Protein AF-A0A533RUU6-F1 (afdb_monomer_lite)

Sequence (125 aa):
MNRVKMDMGKEAVILHTRKFKEGGLFGFFGRQMFEVMAALEENYVVPEPEAKPVPPARLKSLSRMAAAVQEEPDDNDELVEEIQEMKSLMEEMMNQIEHQRDGKNYPAQVQKILQQLLDREVEEK

pLDDT: mean 75.45, std 12.67, range [48.56, 93.94]

Foldseek 3Di:
DVVVCVVVHVQKDWPDKDWDFADDDVPPPTDIDMDTDIDHDPPRDPPPPPPDPDPVVVVVVVVVVVVVPPDDPPCVVVVVVVVVVVVVVVVVVVVVVVCVVPVDPDPPVVVVVVVVCVVVVPDDD

Secondary structure (DSSP, 8-state):
-HHHHHHH-TTEEEEEEEEEEE--BTTBSPEEEEEEEEEE-TT--------PPPPHHHHHHHHHHHHTSS----THHHHHHHHHHHHHHHHHHHHHHHHHHSS----HHHHHHHHHHHTTT----

Radius of gyration: 32.24 Å; chains: 1; bounding box: 73×46×76 Å

Structure (mmCIF, N/CA/C/O backbone):
data_AF-A0A533RUU6-F1
#
_entry.id   AF-A0A533RUU6-F1
#
loop_
_atom_site.group_PDB
_atom_site.id
_atom_site.type_symbol
_atom_site.label_atom_id
_atom_site.label_alt_id
_atom_site.label_comp_id
_atom_site.label_asym_id
_atom_site.label_entity_id
_atom_site.label_seq_id
_atom_site.pdbx_PDB_ins_code
_atom_site.Cartn_x
_atom_site.Cartn_y
_atom_site.Cartn_z
_atom_site.occupancy
_atom_site.B_iso_or_equiv
_atom_site.auth_seq_id
_atom_site.auth_comp_id
_atom_site.auth_asym_id
_atom_site.auth_atom_id
_atom_site.pdbx_PDB_model_num
ATOM 1 N N . MET A 1 1 ? 3.434 0.560 -12.908 1.00 61.19 1 MET A N 1
ATOM 2 C CA . MET A 1 1 ? 4.064 0.159 -14.187 1.00 61.19 1 MET A CA 1
ATOM 3 C C . MET A 1 1 ? 4.041 -1.345 -14.453 1.00 61.19 1 MET A C 1
ATOM 5 O O . MET A 1 1 ? 3.710 -1.702 -15.572 1.00 61.19 1 MET A O 1
ATOM 9 N N . ASN A 1 2 ? 4.364 -2.217 -13.486 1.00 69.31 2 ASN A N 1
ATOM 10 C CA . ASN A 1 2 ? 4.595 -3.652 -13.754 1.00 69.31 2 ASN A CA 1
ATOM 11 C C . ASN A 1 2 ? 3.452 -4.384 -14.469 1.00 69.31 2 ASN A C 1
ATOM 13 O O . ASN A 1 2 ? 3.734 -5.193 -15.339 1.00 69.31 2 ASN A O 1
ATOM 17 N N . ARG A 1 3 ? 2.187 -4.047 -14.186 1.00 80.94 3 ARG A N 1
ATOM 18 C CA . ARG A 1 3 ? 1.035 -4.696 -14.837 1.00 80.94 3 ARG A CA 1
ATOM 19 C C . ARG A 1 3 ? 1.057 -4.578 -16.365 1.00 80.94 3 ARG A C 1
ATOM 21 O O . ARG A 1 3 ? 0.912 -5.581 -17.035 1.00 80.94 3 ARG A O 1
ATOM 28 N N . VAL A 1 4 ? 1.378 -3.402 -16.914 1.00 83.94 4 VAL A N 1
ATOM 29 C CA . VAL A 1 4 ? 1.433 -3.199 -18.378 1.00 83.94 4 VAL A CA 1
ATOM 30 C C . VAL A 1 4 ? 2.496 -4.091 -19.030 1.00 83.94 4 VAL A C 1
ATOM 32 O O . VAL A 1 4 ? 2.241 -4.691 -20.066 1.00 83.94 4 VAL A O 1
ATOM 35 N N . LYS A 1 5 ? 3.668 -4.237 -18.396 1.00 82.62 5 LYS A N 1
ATOM 36 C CA . LYS A 1 5 ? 4.729 -5.141 -18.874 1.00 82.62 5 LYS A CA 1
ATOM 37 C C . LYS A 1 5 ? 4.404 -6.623 -18.656 1.00 82.62 5 LYS A C 1
ATOM 39 O O . LYS A 1 5 ? 4.918 -7.462 -19.382 1.00 82.62 5 LYS A O 1
ATOM 44 N N . MET A 1 6 ? 3.585 -6.959 -17.660 1.00 84.50 6 MET A N 1
ATOM 45 C CA . MET A 1 6 ? 3.114 -8.332 -17.444 1.00 84.50 6 MET A CA 1
ATOM 46 C C . MET A 1 6 ? 2.061 -8.727 -18.483 1.00 84.50 6 MET A C 1
ATOM 48 O O . MET A 1 6 ? 2.127 -9.834 -19.003 1.00 84.50 6 MET A O 1
ATOM 52 N N . ASP A 1 7 ? 1.151 -7.812 -18.823 1.00 85.62 7 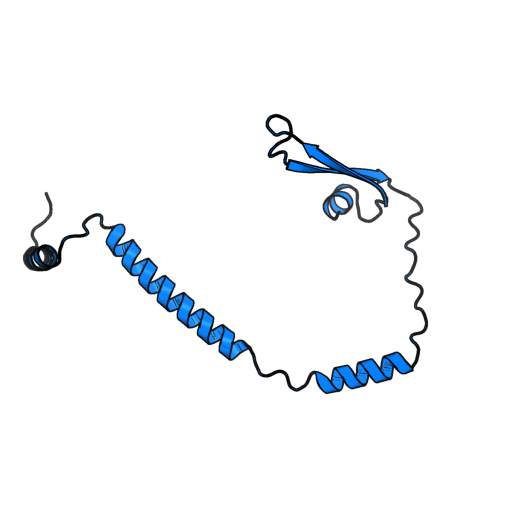ASP A N 1
ATOM 53 C CA . ASP A 1 7 ? 0.033 -8.076 -19.733 1.00 85.62 7 ASP A CA 1
ATOM 54 C C . ASP A 1 7 ? 0.456 -8.014 -21.213 1.00 85.62 7 ASP A C 1
ATOM 56 O O . ASP A 1 7 ? -0.010 -8.813 -22.021 1.00 85.62 7 ASP A O 1
ATOM 60 N N . MET A 1 8 ? 1.351 -7.085 -21.582 1.00 85.62 8 MET A N 1
ATOM 61 C CA . MET A 1 8 ? 1.824 -6.906 -22.968 1.00 85.62 8 MET A CA 1
ATOM 62 C C . MET A 1 8 ? 3.188 -7.558 -23.245 1.00 85.62 8 MET A C 1
ATOM 64 O O . MET A 1 8 ? 3.587 -7.681 -24.398 1.00 85.62 8 MET A O 1
ATOM 68 N N . GLY A 1 9 ? 3.905 -7.989 -22.206 1.00 84.38 9 GLY A N 1
ATOM 69 C CA . GLY A 1 9 ? 5.240 -8.576 -22.307 1.00 84.38 9 GLY A CA 1
ATOM 70 C C . GLY A 1 9 ? 6.374 -7.604 -21.964 1.00 84.38 9 GLY A C 1
ATOM 71 O O . GLY A 1 9 ? 6.238 -6.380 -22.000 1.00 84.38 9 GLY A O 1
ATOM 72 N N . LYS A 1 10 ? 7.533 -8.175 -21.616 1.00 85.00 10 LYS A N 1
ATOM 73 C CA . LYS A 1 10 ? 8.742 -7.434 -21.201 1.00 85.00 10 LYS A CA 1
ATOM 74 C C . LYS A 1 10 ? 9.290 -6.480 -22.270 1.00 85.00 10 LYS A C 1
ATOM 76 O O . LYS A 1 10 ? 9.898 -5.476 -21.909 1.00 85.00 10 LYS A O 1
ATOM 81 N N . GLU A 1 11 ? 9.019 -6.779 -23.536 1.00 84.25 11 GLU A N 1
ATOM 82 C CA . GLU A 1 11 ? 9.431 -6.004 -24.711 1.00 84.25 11 GLU A CA 1
ATOM 83 C C . GLU A 1 11 ? 8.534 -4.768 -24.944 1.00 84.25 11 GLU A C 1
ATOM 85 O O . GLU A 1 11 ? 8.788 -3.966 -25.838 1.00 84.25 11 GLU A O 1
ATOM 90 N N . ALA A 1 12 ? 7.466 -4.589 -24.153 1.00 88.06 12 ALA A N 1
ATOM 91 C CA . ALA A 1 12 ? 6.587 -3.434 -24.277 1.00 88.06 12 ALA A CA 1
ATOM 92 C C . ALA A 1 12 ? 7.292 -2.138 -23.842 1.00 88.06 12 ALA A C 1
ATOM 94 O O . ALA A 1 12 ? 7.763 -1.995 -22.703 1.00 88.06 12 ALA A O 1
ATOM 95 N N . VAL A 1 13 ? 7.287 -1.155 -24.740 1.00 87.38 13 VAL A N 1
ATOM 96 C CA . VAL A 1 13 ? 7.817 0.190 -24.515 1.00 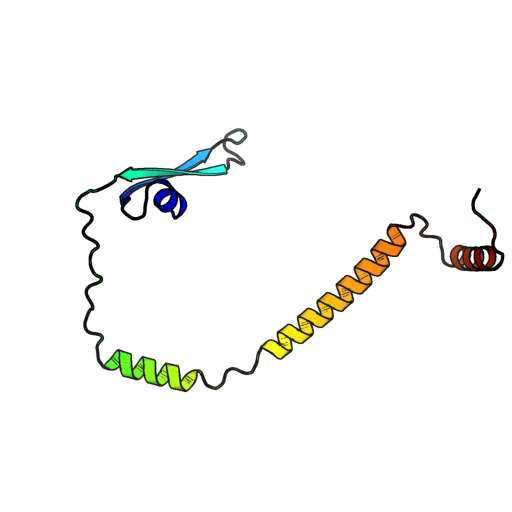87.38 13 VAL A CA 1
ATOM 97 C C . VAL A 1 13 ? 6.659 1.131 -24.200 1.00 87.38 13 VAL A C 1
ATOM 99 O O . VAL A 1 13 ? 5.697 1.252 -24.958 1.00 87.38 13 VAL A O 1
ATOM 102 N N . ILE A 1 14 ? 6.735 1.811 -23.054 1.00 89.94 14 ILE A N 1
ATOM 103 C CA . ILE A 1 14 ? 5.728 2.797 -22.649 1.00 89.94 14 ILE A CA 1
ATOM 104 C C . ILE A 1 14 ? 6.019 4.110 -23.375 1.00 89.94 14 ILE A C 1
ATOM 106 O O . ILE A 1 14 ? 7.058 4.722 -23.146 1.00 89.94 14 ILE A O 1
ATOM 110 N N . LEU A 1 15 ? 5.079 4.556 -24.206 1.00 91.81 15 LEU A N 1
ATOM 111 C CA . LEU A 1 15 ? 5.177 5.804 -24.961 1.00 91.81 15 LEU A CA 1
ATOM 112 C C . LEU A 1 15 ? 4.738 7.005 -24.123 1.00 91.81 15 LEU A C 1
ATOM 114 O O . LEU A 1 15 ? 5.365 8.060 -24.145 1.00 91.81 15 LEU A O 1
ATOM 118 N N . HIS A 1 16 ? 3.635 6.855 -23.389 1.00 92.06 16 HIS A N 1
ATOM 119 C CA . HIS A 1 16 ? 3.052 7.942 -22.610 1.00 92.06 16 HIS A CA 1
ATOM 120 C C . HIS A 1 16 ? 2.290 7.412 -21.395 1.00 92.06 16 HIS A C 1
ATOM 122 O O . HIS A 1 16 ? 1.700 6.333 -21.428 1.00 92.06 16 HIS A O 1
ATOM 128 N N . THR A 1 17 ? 2.274 8.178 -20.306 1.00 93.94 17 THR A N 1
ATOM 129 C CA . THR A 1 17 ? 1.451 7.893 -19.125 1.00 93.94 17 THR A CA 1
ATOM 130 C C . THR A 1 17 ? 0.799 9.177 -18.642 1.00 93.94 17 THR A C 1
ATOM 132 O O . THR A 1 17 ? 1.485 10.172 -18.415 1.00 93.94 17 THR A O 1
ATOM 135 N N . ARG A 1 18 ? -0.516 9.151 -18.421 1.00 93.69 18 ARG A N 1
ATOM 136 C CA . ARG A 1 18 ? -1.232 10.240 -17.747 1.00 93.69 18 ARG A CA 1
ATOM 137 C C . ARG A 1 18 ? -1.986 9.739 -16.532 1.00 93.69 18 ARG A C 1
ATOM 139 O O . ARG A 1 18 ? -2.491 8.620 -16.505 1.00 93.69 18 ARG A O 1
ATOM 146 N N . LYS A 1 19 ? -2.072 10.608 -15.530 1.00 93.94 19 LYS A N 1
ATOM 147 C CA . LYS A 1 19 ? -2.867 10.404 -14.320 1.00 93.94 19 LYS A CA 1
ATOM 148 C C . LYS A 1 19 ? -4.212 11.103 -14.473 1.00 93.94 19 LYS A C 1
ATOM 150 O O . LYS A 1 19 ? -4.255 12.248 -14.920 1.00 93.94 19 LYS A O 1
ATOM 155 N N . PHE A 1 20 ? -5.287 10.447 -14.066 1.00 91.25 20 PHE A N 1
ATOM 156 C CA . PHE A 1 20 ? -6.614 11.050 -13.993 1.00 91.25 20 PHE A CA 1
ATOM 157 C C . PHE A 1 20 ? -7.377 10.500 -12.786 1.00 91.25 20 PHE A C 1
ATOM 159 O O . PHE A 1 20 ? -6.981 9.493 -12.200 1.00 91.25 20 PHE A O 1
ATOM 166 N N . LYS A 1 21 ? -8.430 11.197 -12.356 1.00 91.56 21 LYS A N 1
ATOM 167 C CA . LYS A 1 21 ? -9.319 10.714 -11.296 1.00 91.56 21 LYS A CA 1
ATOM 168 C C . LYS A 1 21 ? -10.597 10.201 -11.933 1.00 91.56 21 LYS A C 1
ATOM 170 O O . LYS A 1 21 ? -11.200 10.911 -12.732 1.00 91.56 21 LYS A O 1
ATOM 175 N N . GLU A 1 22 ? -10.988 8.990 -11.577 1.00 90.56 22 GLU A N 1
ATOM 176 C CA . GLU A 1 22 ? -12.221 8.372 -12.049 1.00 90.56 22 GLU A CA 1
ATOM 177 C C . GLU A 1 22 ? -13.238 8.301 -10.903 1.00 90.56 22 GLU A C 1
ATOM 179 O O . GLU A 1 22 ? -12.931 7.831 -9.802 1.00 90.56 22 GLU A O 1
ATOM 184 N N . GLY A 1 23 ? -14.452 8.793 -11.162 1.00 89.12 23 GLY A N 1
ATOM 185 C CA . GLY A 1 23 ? -15.570 8.786 -10.215 1.00 89.12 23 GLY A CA 1
ATOM 186 C C . GLY A 1 23 ? -15.536 9.888 -9.145 1.00 89.12 23 GLY A C 1
ATOM 187 O O . GLY A 1 23 ? -14.790 10.864 -9.240 1.00 89.12 23 GLY A O 1
ATOM 188 N N . GLY A 1 24 ? -16.372 9.711 -8.116 1.00 88.31 24 GLY A N 1
ATOM 189 C CA . GLY A 1 24 ? -16.562 10.663 -7.017 1.00 88.31 24 GLY A CA 1
ATOM 190 C C . GLY A 1 24 ? -17.756 11.605 -7.207 1.00 88.31 24 GLY A C 1
ATOM 191 O O . GLY A 1 24 ? -18.236 11.819 -8.319 1.00 88.31 24 GLY A O 1
ATOM 192 N N . LEU A 1 25 ? -18.246 12.183 -6.109 1.00 86.75 25 LEU A N 1
ATOM 193 C CA . LEU A 1 25 ? -19.317 13.181 -6.139 1.00 86.75 25 LEU A CA 1
ATOM 194 C C . LEU A 1 25 ? -18.686 14.563 -6.370 1.00 86.75 25 LEU A C 1
ATOM 196 O O . LEU A 1 25 ? -17.862 15.005 -5.571 1.00 86.75 25 LEU A O 1
ATOM 200 N N . PHE A 1 26 ? -19.019 15.224 -7.484 1.00 83.12 26 PHE A N 1
ATOM 201 C CA . PHE A 1 26 ? -18.450 16.526 -7.890 1.00 83.12 26 PHE A CA 1
ATOM 202 C C . PHE A 1 26 ? -16.903 16.581 -7.935 1.00 83.12 26 PHE A C 1
ATOM 204 O O . PHE A 1 26 ? -16.307 17.638 -7.757 1.00 83.12 26 PHE A O 1
ATOM 211 N N . GLY A 1 27 ? -16.232 15.448 -8.177 1.00 74.81 27 GLY A N 1
ATOM 212 C CA . GLY A 1 27 ? -14.763 15.364 -8.216 1.00 74.81 27 GLY A CA 1
ATOM 213 C C . GLY A 1 27 ? -14.089 15.145 -6.853 1.00 74.81 27 GLY A C 1
ATOM 214 O O . GLY A 1 27 ? -12.864 14.991 -6.795 1.00 74.81 27 GLY A O 1
ATOM 215 N N . PHE A 1 28 ? -14.862 15.057 -5.767 1.00 83.06 28 PHE A N 1
ATOM 216 C CA . PHE A 1 28 ? -14.379 14.622 -4.457 1.00 83.06 28 PHE A CA 1
ATOM 217 C C . PHE A 1 28 ? -14.445 13.094 -4.343 1.00 83.06 28 PHE A C 1
ATOM 219 O O . PHE A 1 28 ? -15.384 12.464 -4.824 1.00 83.06 28 PHE A O 1
ATOM 226 N N . PHE A 1 29 ? -13.443 12.494 -3.695 1.00 86.25 29 PHE A N 1
ATOM 227 C CA . PHE A 1 29 ? -13.334 11.042 -3.458 1.00 86.25 29 PHE A CA 1
ATOM 228 C C . PHE A 1 29 ? -13.169 10.148 -4.708 1.00 86.25 29 PHE A C 1
ATOM 230 O O . PHE A 1 29 ? -13.337 8.934 -4.621 1.00 86.25 29 PHE A O 1
ATOM 237 N N . GLY A 1 30 ? -12.802 10.711 -5.864 1.00 91.25 30 GLY A N 1
ATOM 238 C CA . GLY A 1 30 ? -12.470 9.924 -7.060 1.00 91.25 30 GLY A CA 1
ATOM 239 C C . GLY A 1 30 ? -11.190 9.092 -6.894 1.00 91.25 30 GLY A C 1
ATOM 240 O O . GLY A 1 30 ? -10.223 9.539 -6.267 1.00 91.25 30 GLY A O 1
ATOM 241 N N . ARG A 1 31 ? -11.164 7.889 -7.479 1.00 91.12 31 ARG A N 1
ATOM 242 C CA . ARG A 1 31 ? -10.002 6.985 -7.436 1.00 91.12 31 ARG A CA 1
ATOM 243 C C . ARG A 1 31 ? -8.937 7.463 -8.416 1.00 91.12 31 ARG A C 1
ATOM 245 O O . ARG A 1 31 ? -9.256 7.912 -9.514 1.00 91.12 31 ARG A O 1
ATOM 252 N N . GLN A 1 32 ? -7.667 7.369 -8.030 1.00 91.12 32 GLN A N 1
ATOM 253 C CA . GLN A 1 32 ? -6.564 7.731 -8.914 1.00 91.12 32 GLN A CA 1
ATOM 254 C C . GLN A 1 32 ? -6.298 6.607 -9.916 1.00 91.12 32 GLN A C 1
ATOM 256 O O . GLN A 1 32 ? -5.974 5.486 -9.527 1.00 91.12 32 GLN A O 1
ATOM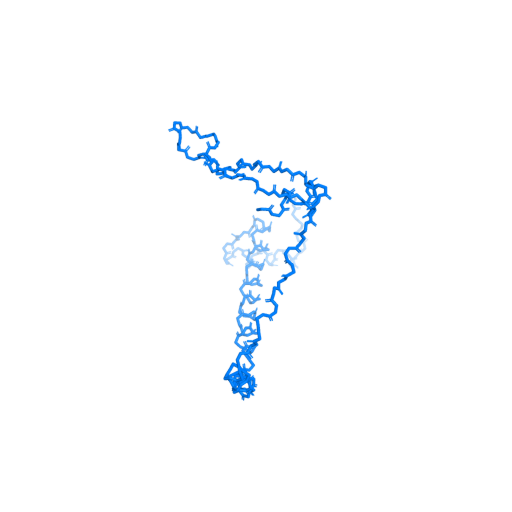 261 N N . MET A 1 33 ? -6.394 6.942 -11.197 1.00 92.62 33 MET A N 1
ATOM 262 C CA . MET A 1 33 ? -6.206 6.040 -12.323 1.00 92.62 33 MET A CA 1
ATOM 263 C C . MET A 1 33 ? -5.043 6.506 -13.196 1.00 92.62 33 MET A C 1
ATOM 265 O O . MET A 1 33 ? -4.677 7.687 -13.224 1.00 92.62 33 MET A O 1
ATOM 269 N N . PHE A 1 34 ? -4.454 5.553 -13.912 1.00 92.94 34 PHE A N 1
ATOM 270 C CA . PHE A 1 34 ? -3.360 5.794 -14.841 1.00 92.94 34 PHE A CA 1
ATOM 271 C C . PHE A 1 34 ? -3.729 5.231 -16.204 1.00 92.94 34 PHE A C 1
ATOM 273 O O . PHE A 1 34 ? -4.010 4.043 -16.332 1.00 92.94 34 PHE A O 1
ATOM 280 N N . GLU A 1 35 ? -3.697 6.087 -17.213 1.00 92.19 35 GLU A N 1
ATOM 281 C CA . GLU A 1 35 ? -3.824 5.696 -18.610 1.00 92.19 35 GLU A CA 1
ATOM 282 C C . GLU A 1 35 ? -2.412 5.600 -19.185 1.00 92.19 35 GLU A C 1
ATOM 284 O O . GLU A 1 35 ? -1.630 6.554 -19.099 1.00 92.19 35 GLU A O 1
ATOM 289 N N . VAL A 1 36 ? -2.066 4.424 -19.705 1.00 93.88 36 VAL A N 1
ATOM 290 C CA . VAL A 1 36 ? -0.726 4.107 -20.203 1.00 93.88 36 VAL A CA 1
ATOM 291 C C . VAL A 1 36 ? -0.844 3.712 -21.667 1.00 93.88 36 VAL A C 1
ATOM 293 O O . VAL A 1 36 ? -1.547 2.761 -21.993 1.00 93.88 36 VAL A O 1
ATOM 296 N N . MET A 1 37 ? -0.144 4.434 -22.539 1.00 91.81 37 MET A N 1
ATOM 297 C CA . MET A 1 37 ? 0.002 4.086 -23.949 1.00 91.81 37 MET A CA 1
ATOM 298 C C . MET A 1 37 ? 1.326 3.347 -24.125 1.00 91.81 37 MET A C 1
ATOM 300 O O . MET A 1 37 ? 2.381 3.884 -23.777 1.00 91.81 37 MET A O 1
ATOM 304 N N . ALA A 1 38 ? 1.271 2.124 -24.643 1.00 91.19 38 ALA A N 1
ATOM 305 C CA . ALA A 1 38 ? 2.431 1.268 -24.850 1.00 91.19 38 ALA A CA 1
ATOM 306 C C . ALA A 1 38 ? 2.429 0.684 -26.267 1.00 91.19 38 ALA A C 1
ATOM 308 O O . ALA A 1 38 ? 1.368 0.488 -26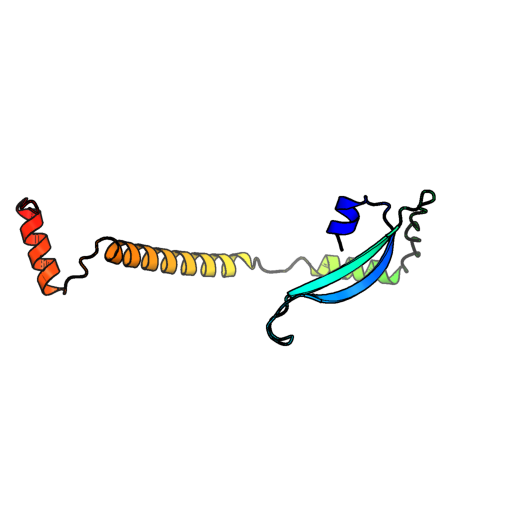.858 1.00 91.19 38 ALA A O 1
ATOM 309 N N . ALA A 1 39 ? 3.620 0.416 -26.793 1.00 89.00 39 ALA A N 1
ATOM 310 C CA . ALA A 1 39 ? 3.838 -0.218 -28.086 1.00 89.00 39 ALA A CA 1
ATOM 311 C C . ALA A 1 39 ? 4.763 -1.433 -27.938 1.00 89.00 39 ALA A C 1
ATOM 313 O O . ALA A 1 39 ? 5.568 -1.500 -27.006 1.00 89.00 39 ALA A O 1
ATOM 314 N N . LEU A 1 40 ? 4.631 -2.387 -28.860 1.00 86.62 40 LEU A N 1
ATOM 315 C CA . LEU A 1 40 ? 5.555 -3.508 -29.017 1.00 86.62 40 LEU A CA 1
ATOM 316 C C . LEU A 1 40 ? 6.523 -3.157 -30.142 1.00 86.62 40 LEU A C 1
ATOM 318 O O . LEU A 1 40 ? 6.090 -2.841 -31.248 1.00 86.62 40 LEU A O 1
ATOM 322 N N . GLU A 1 41 ? 7.817 -3.187 -29.851 1.00 78.44 41 GLU A N 1
ATOM 323 C CA . GLU A 1 41 ? 8.861 -2.942 -30.839 1.00 78.44 41 GLU A CA 1
ATOM 324 C C . GLU A 1 41 ? 9.563 -4.264 -31.160 1.00 78.44 41 GLU A C 1
ATOM 326 O O . GLU A 1 41 ? 10.116 -4.908 -30.274 1.00 78.44 41 GLU A O 1
ATOM 331 N N . GLU A 1 42 ? 9.531 -4.688 -32.427 1.00 69.31 42 GLU A N 1
ATOM 332 C CA . GLU A 1 42 ? 10.174 -5.938 -32.873 1.00 69.31 42 GLU A CA 1
ATOM 333 C C . GLU A 1 42 ? 11.710 -5.845 -32.857 1.00 69.31 42 GLU A C 1
ATOM 335 O O . GLU A 1 42 ? 12.394 -6.858 -32.734 1.00 69.31 42 GLU A O 1
ATOM 340 N N . ASN A 1 43 ? 12.255 -4.624 -32.914 1.00 67.62 43 ASN A N 1
ATOM 341 C CA . ASN A 1 43 ? 13.680 -4.328 -32.772 1.00 67.62 43 ASN A CA 1
ATOM 342 C C . ASN A 1 43 ? 13.983 -3.785 -31.371 1.00 67.62 43 ASN A C 1
ATOM 344 O O . ASN A 1 43 ? 14.575 -2.715 -31.226 1.00 67.62 43 ASN A O 1
ATOM 348 N N . TYR A 1 44 ? 13.553 -4.501 -30.332 1.00 62.31 44 TYR A N 1
ATOM 349 C CA . TYR A 1 44 ? 13.895 -4.143 -28.961 1.00 62.31 44 TYR A CA 1
ATOM 350 C C . TYR A 1 44 ? 15.400 -4.333 -28.728 1.00 62.31 44 TYR A C 1
ATOM 352 O O . TYR A 1 44 ? 15.886 -5.413 -28.389 1.00 62.31 44 TYR A O 1
ATOM 360 N N . VAL A 1 45 ? 16.165 -3.263 -28.934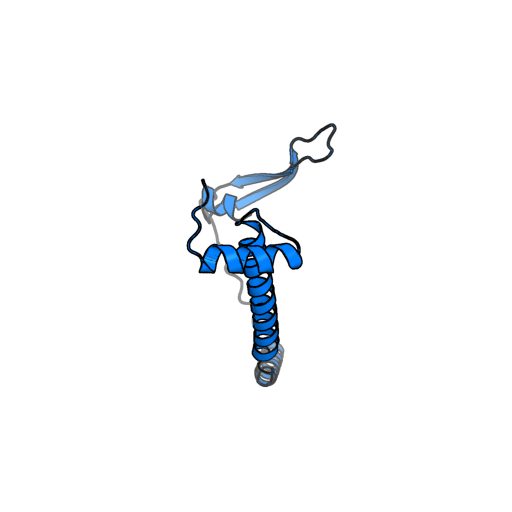 1.00 64.50 45 VAL A N 1
ATOM 361 C CA . VAL A 1 45 ? 17.556 -3.192 -28.498 1.00 64.50 45 VAL A CA 1
ATOM 362 C C . VAL A 1 45 ? 17.510 -2.832 -27.023 1.00 64.50 45 VAL A C 1
ATOM 364 O O . VAL A 1 45 ? 17.291 -1.673 -26.674 1.00 64.50 45 VAL A O 1
ATOM 367 N N . VAL A 1 46 ? 17.693 -3.820 -26.143 1.00 65.50 46 VAL A N 1
ATOM 368 C CA . VAL A 1 46 ? 18.040 -3.536 -24.746 1.00 65.50 46 VAL A CA 1
ATOM 369 C C . VAL A 1 46 ? 19.291 -2.662 -24.805 1.00 65.50 46 VAL A C 1
ATOM 371 O O . VAL A 1 46 ? 20.311 -3.150 -25.297 1.00 65.50 46 VAL A O 1
ATOM 374 N N . PRO A 1 47 ? 19.264 -1.395 -24.353 1.00 66.25 47 PRO A N 1
ATOM 375 C CA . PRO A 1 47 ? 20.507 -0.684 -24.140 1.00 66.25 47 PRO A CA 1
ATOM 376 C C . PRO A 1 47 ? 21.244 -1.470 -23.061 1.00 66.25 47 PRO A C 1
ATOM 378 O O . PRO A 1 47 ? 20.845 -1.473 -21.892 1.00 66.25 47 PRO A O 1
ATOM 381 N N . GLU A 1 48 ? 22.262 -2.218 -23.480 1.00 66.50 48 GLU A N 1
ATOM 382 C CA . GLU A 1 48 ? 23.182 -2.868 -22.566 1.00 66.50 48 GLU A CA 1
ATOM 383 C C . GLU A 1 48 ? 23.685 -1.765 -21.634 1.00 66.50 48 GLU A C 1
ATOM 385 O O . GLU A 1 48 ? 24.095 -0.704 -22.123 1.00 66.50 48 GLU A O 1
ATOM 390 N N . PRO A 1 49 ? 23.548 -1.916 -20.305 1.00 65.38 49 PRO A N 1
ATOM 391 C CA . PRO A 1 49 ? 24.016 -0.894 -19.395 1.00 65.38 49 PRO A CA 1
ATOM 392 C C . PRO A 1 49 ? 25.514 -0.764 -19.631 1.00 65.38 49 PRO A C 1
ATOM 394 O O . PRO A 1 49 ? 26.276 -1.638 -19.225 1.00 65.38 49 PRO A O 1
ATOM 397 N N . GLU A 1 50 ? 25.922 0.300 -20.331 1.00 60.62 50 GLU A N 1
ATOM 398 C CA . GLU A 1 50 ? 27.325 0.588 -20.579 1.00 60.62 50 GLU A CA 1
ATOM 399 C C . GLU A 1 50 ? 28.024 0.547 -19.226 1.00 60.62 50 GLU A C 1
ATOM 401 O O . GLU A 1 50 ? 27.768 1.378 -18.343 1.00 60.62 50 GLU A O 1
ATOM 406 N N . ALA A 1 51 ? 28.861 -0.474 -19.041 1.00 59.56 51 ALA A N 1
ATOM 407 C CA . ALA A 1 51 ? 29.661 -0.649 -17.852 1.00 59.56 51 ALA A CA 1
ATOM 408 C C . ALA A 1 51 ? 30.679 0.490 -17.827 1.00 59.56 51 ALA A C 1
ATOM 410 O O . ALA A 1 51 ? 31.811 0.363 -18.291 1.00 59.56 51 ALA A O 1
ATOM 411 N N . LYS A 1 52 ? 30.256 1.650 -17.319 1.00 70.88 52 LYS A N 1
ATOM 412 C CA . LYS A 1 52 ? 31.148 2.775 -17.070 1.00 70.88 52 LYS A CA 1
ATOM 413 C C . LYS A 1 52 ? 32.266 2.245 -16.173 1.00 70.88 52 LYS A C 1
ATOM 415 O O . LYS A 1 52 ? 31.950 1.716 -15.101 1.00 70.88 52 LYS A O 1
ATOM 420 N N . PRO A 1 53 ? 33.545 2.357 -16.577 1.00 65.81 53 PRO A N 1
ATOM 421 C CA . PRO A 1 53 ? 34.645 1.871 -15.763 1.00 65.81 53 PRO A CA 1
ATOM 422 C C . PRO A 1 53 ? 34.574 2.576 -14.412 1.00 65.81 53 PRO A C 1
ATOM 424 O O . PRO A 1 53 ? 34.630 3.804 -14.319 1.00 65.81 53 PRO A O 1
ATOM 427 N N . VAL A 1 54 ? 34.355 1.790 -13.361 1.00 68.75 54 VAL A N 1
ATOM 428 C CA . VAL A 1 54 ? 34.197 2.312 -12.008 1.00 68.75 54 VAL A CA 1
ATOM 429 C C . VAL A 1 54 ? 35.563 2.852 -11.574 1.00 68.75 54 VAL A C 1
ATOM 431 O O . VAL A 1 54 ? 36.528 2.086 -11.556 1.00 68.75 54 VAL A O 1
ATOM 434 N N . PRO A 1 55 ? 35.701 4.148 -11.245 1.00 73.50 55 PRO A N 1
ATOM 435 C CA . PRO A 1 55 ? 36.993 4.700 -10.865 1.00 73.50 55 PRO A CA 1
ATOM 436 C C . PRO A 1 55 ? 37.521 4.003 -9.597 1.00 73.50 55 PRO A C 1
ATOM 438 O O . PRO A 1 55 ? 36.740 3.735 -8.679 1.00 73.50 55 PRO A O 1
ATOM 441 N N . PRO A 1 56 ? 38.839 3.749 -9.487 1.00 64.81 56 PRO A N 1
ATOM 442 C CA . PRO A 1 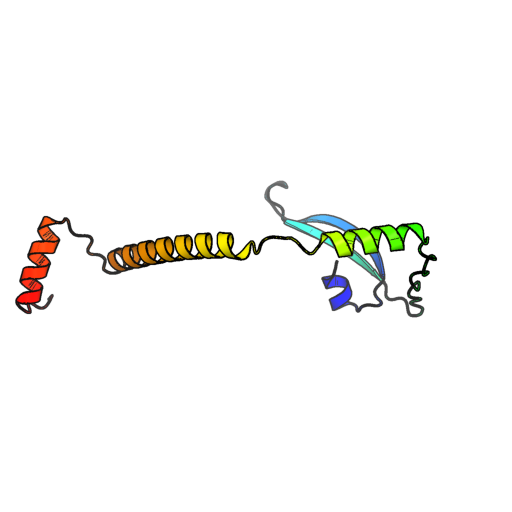56 ? 39.434 2.957 -8.401 1.00 64.81 56 PRO A CA 1
ATOM 443 C C . PRO A 1 56 ? 39.213 3.556 -7.001 1.00 64.81 56 PRO A C 1
ATOM 445 O O . PRO A 1 56 ? 39.302 2.850 -5.996 1.00 64.81 56 PRO A O 1
ATOM 448 N N . ALA A 1 57 ? 38.858 4.842 -6.916 1.00 65.75 57 ALA A N 1
ATOM 449 C CA . ALA A 1 57 ? 38.431 5.487 -5.676 1.00 65.75 57 ALA A CA 1
ATOM 450 C C . ALA A 1 57 ? 37.142 4.872 -5.091 1.00 65.75 57 ALA A C 1
ATOM 452 O O . ALA A 1 57 ? 37.014 4.772 -3.872 1.00 65.75 57 ALA A O 1
ATOM 453 N N . ARG A 1 58 ? 36.223 4.390 -5.944 1.00 60.12 58 ARG A N 1
ATOM 454 C CA . ARG A 1 58 ? 34.952 3.769 -5.534 1.00 60.12 58 ARG A CA 1
ATOM 455 C C . ARG A 1 58 ? 35.149 2.368 -4.947 1.00 60.12 58 ARG A C 1
ATOM 457 O O . ARG A 1 58 ? 34.409 1.964 -4.061 1.00 60.12 58 ARG A O 1
ATOM 464 N N . LEU A 1 59 ? 36.176 1.640 -5.390 1.00 61.75 59 LEU A N 1
ATOM 465 C CA . LEU A 1 59 ? 36.508 0.316 -4.848 1.00 61.75 59 LEU A CA 1
ATOM 466 C C . LEU A 1 59 ? 37.082 0.417 -3.429 1.00 61.75 59 LEU A C 1
ATOM 468 O O . LEU A 1 59 ? 36.735 -0.382 -2.563 1.00 61.75 59 LEU A O 1
ATOM 472 N N . LYS A 1 60 ? 37.894 1.446 -3.158 1.00 66.00 60 LYS A N 1
ATOM 473 C CA . LYS A 1 60 ? 38.417 1.710 -1.808 1.00 66.00 60 LYS A CA 1
ATOM 474 C C . LYS A 1 60 ? 37.323 2.150 -0.836 1.00 66.00 60 LYS A C 1
ATOM 476 O O . LYS A 1 60 ? 37.355 1.734 0.318 1.00 66.00 60 LYS A O 1
ATOM 481 N N . SER A 1 61 ? 36.343 2.944 -1.283 1.00 62.84 61 SER A N 1
ATOM 482 C CA . SER A 1 61 ? 35.195 3.298 -0.438 1.00 62.84 61 SER A CA 1
ATOM 483 C C . SER A 1 61 ? 34.301 2.090 -0.158 1.00 62.84 61 SER A C 1
ATOM 485 O O . SER A 1 61 ? 33.907 1.902 0.984 1.00 62.84 61 SER A O 1
ATOM 487 N N . LEU A 1 62 ? 34.053 1.227 -1.151 1.00 64.88 62 LEU A N 1
ATOM 488 C CA . LEU A 1 62 ? 33.286 -0.010 -0.963 1.00 64.88 62 LEU A CA 1
ATOM 489 C C . LEU A 1 62 ? 33.995 -0.999 -0.030 1.00 64.88 62 LEU A C 1
ATOM 491 O O . LEU A 1 62 ? 33.348 -1.591 0.821 1.00 64.88 62 LEU A O 1
ATOM 495 N N . SER A 1 63 ? 35.321 -1.129 -0.125 1.00 69.56 63 SER A N 1
ATOM 496 C CA . SER A 1 63 ? 36.107 -1.968 0.789 1.00 69.56 63 SER A CA 1
ATOM 497 C C . SER A 1 63 ? 36.145 -1.411 2.215 1.00 69.56 63 SER A C 1
ATOM 499 O O . SER A 1 63 ? 36.202 -2.185 3.165 1.00 69.56 63 SER A O 1
ATOM 501 N N . ARG A 1 64 ? 36.100 -0.082 2.383 1.00 63.88 64 ARG A N 1
ATOM 502 C CA . ARG A 1 64 ? 36.023 0.566 3.702 1.00 63.88 64 ARG A CA 1
ATOM 503 C C . ARG A 1 64 ? 34.617 0.490 4.299 1.00 63.88 64 ARG A C 1
ATOM 505 O O . ARG A 1 64 ? 34.496 0.348 5.505 1.00 63.88 64 ARG A O 1
ATOM 512 N N . MET A 1 65 ? 33.582 0.532 3.460 1.00 60.16 65 MET A N 1
ATOM 513 C CA . MET A 1 65 ? 32.198 0.253 3.850 1.00 60.16 65 MET A CA 1
ATOM 514 C C . MET A 1 65 ? 32.016 -1.219 4.231 1.00 60.16 65 MET A C 1
ATOM 516 O O . MET A 1 65 ? 31.449 -1.492 5.272 1.00 60.16 65 MET A O 1
ATOM 520 N N . ALA A 1 66 ? 32.560 -2.167 3.462 1.00 60.44 66 ALA A N 1
ATOM 521 C CA . ALA A 1 66 ? 32.488 -3.596 3.781 1.00 60.44 66 ALA A CA 1
ATOM 522 C C . ALA A 1 66 ? 33.207 -3.951 5.096 1.00 60.44 66 ALA A C 1
ATOM 524 O O . ALA A 1 66 ? 32.762 -4.835 5.818 1.00 60.44 66 ALA A O 1
ATOM 525 N N . ALA A 1 67 ? 34.287 -3.238 5.428 1.00 59.59 67 ALA A N 1
ATOM 526 C CA . ALA A 1 67 ? 34.973 -3.374 6.713 1.00 59.59 67 ALA A CA 1
ATOM 527 C C . ALA A 1 67 ? 34.235 -2.691 7.884 1.00 59.59 67 ALA A C 1
ATOM 529 O O . ALA A 1 67 ? 34.512 -3.011 9.031 1.00 59.59 67 ALA A O 1
ATOM 530 N N . ALA A 1 68 ? 33.310 -1.765 7.608 1.00 58.31 68 ALA A N 1
ATOM 531 C CA . ALA A 1 68 ? 32.510 -1.057 8.612 1.00 58.31 68 ALA A CA 1
ATOM 532 C C . ALA A 1 68 ? 31.147 -1.722 8.895 1.00 58.31 68 ALA A C 1
ATOM 534 O O . ALA A 1 68 ? 30.407 -1.231 9.732 1.00 58.31 68 ALA A O 1
ATOM 535 N N . VAL A 1 69 ? 30.816 -2.823 8.210 1.00 56.53 69 VAL A N 1
ATOM 536 C CA . VAL A 1 69 ? 29.543 -3.568 8.345 1.00 56.53 69 VAL A CA 1
ATOM 537 C C . VAL A 1 69 ? 29.659 -4.742 9.340 1.00 56.53 69 VAL A C 1
ATOM 539 O O . VAL A 1 69 ? 28.724 -5.512 9.503 1.00 56.53 69 VAL A O 1
ATOM 542 N N . GLN A 1 70 ? 30.802 -4.914 10.016 1.00 56.47 70 GLN A N 1
ATOM 543 C CA . GLN A 1 70 ? 31.020 -6.045 10.937 1.00 56.47 70 GLN A CA 1
ATOM 544 C C . GLN A 1 70 ? 30.694 -5.775 12.414 1.00 56.47 70 GLN A C 1
ATOM 546 O O . GLN A 1 70 ? 30.951 -6.642 13.238 1.00 56.47 70 GLN A O 1
ATOM 551 N N . GLU A 1 71 ? 30.077 -4.648 12.759 1.00 60.38 71 GLU A N 1
ATOM 552 C CA . GLU A 1 71 ? 29.563 -4.415 14.116 1.00 60.38 71 GLU A CA 1
ATOM 553 C C . GLU A 1 71 ? 28.213 -3.692 14.043 1.00 60.38 71 GLU A C 1
ATOM 555 O O . GLU A 1 71 ? 28.113 -2.510 14.349 1.00 60.38 71 GLU A O 1
ATOM 560 N N . GLU A 1 72 ? 27.172 -4.397 13.604 1.00 55.75 72 GLU A N 1
ATOM 561 C CA . GLU A 1 72 ? 25.799 -4.049 13.987 1.00 55.75 72 GLU A CA 1
ATOM 562 C C . GLU A 1 72 ? 25.432 -5.006 15.133 1.00 55.75 72 GLU A C 1
ATOM 564 O O . GLU A 1 72 ? 25.620 -6.221 14.968 1.00 55.75 72 GLU A O 1
ATOM 569 N N . PRO A 1 73 ? 25.009 -4.513 16.312 1.00 56.94 73 PRO A N 1
ATOM 570 C CA . PRO A 1 73 ? 24.473 -5.386 17.344 1.00 56.94 73 PRO A CA 1
ATOM 571 C C . PRO A 1 73 ? 23.263 -6.135 16.778 1.00 56.94 73 PRO A C 1
ATOM 573 O O . PRO A 1 73 ? 22.583 -5.668 15.867 1.00 56.94 73 PRO A O 1
ATOM 576 N N . ASP A 1 74 ? 23.044 -7.343 17.281 1.00 61.75 74 ASP A N 1
ATOM 577 C CA . ASP A 1 74 ? 21.928 -8.195 16.895 1.00 61.75 74 ASP A CA 1
ATOM 578 C C . ASP A 1 74 ? 20.611 -7.551 17.376 1.00 61.75 74 ASP A C 1
ATOM 580 O O . ASP A 1 74 ? 20.076 -7.911 18.420 1.00 61.75 74 ASP A O 1
ATOM 584 N N . ASP A 1 75 ? 20.089 -6.576 16.618 1.00 61.50 75 ASP A N 1
ATOM 585 C CA . ASP A 1 75 ? 18.821 -5.850 16.856 1.00 61.50 75 ASP A CA 1
ATOM 586 C C . ASP A 1 75 ? 17.590 -6.784 16.900 1.00 61.50 75 ASP A C 1
ATOM 588 O O . ASP A 1 75 ? 16.450 -6.355 17.085 1.00 61.50 75 ASP A O 1
ATOM 592 N N . ASN A 1 76 ? 17.800 -8.092 16.739 1.00 67.75 76 ASN A N 1
ATOM 593 C CA . ASN A 1 76 ? 16.790 -9.107 16.972 1.00 67.75 76 ASN A CA 1
ATOM 594 C C . ASN A 1 76 ? 16.371 -9.187 18.446 1.00 67.75 76 ASN A C 1
ATOM 596 O O . ASN A 1 76 ? 15.234 -9.575 18.694 1.00 67.75 76 ASN A O 1
ATOM 600 N N . ASP A 1 77 ? 17.218 -8.809 19.409 1.00 74.00 77 ASP A N 1
ATOM 601 C CA . ASP A 1 77 ? 16.853 -8.875 20.833 1.00 74.00 77 ASP A CA 1
ATOM 602 C C . ASP A 1 77 ? 15.720 -7.886 21.184 1.00 74.00 77 ASP A C 1
ATOM 604 O O . ASP A 1 77 ? 14.741 -8.279 21.819 1.00 74.00 77 ASP A O 1
ATOM 608 N N . GLU A 1 78 ? 15.771 -6.646 20.682 1.00 77.50 78 GLU A N 1
ATOM 609 C CA . GLU A 1 78 ? 14.707 -5.641 20.886 1.00 77.50 78 GLU A CA 1
ATOM 610 C C . GLU A 1 78 ? 13.399 -6.054 20.186 1.00 77.50 78 GLU A C 1
ATOM 612 O O . GLU A 1 78 ? 12.309 -5.966 20.754 1.00 77.50 78 GLU A O 1
ATOM 617 N N . LEU A 1 79 ? 13.502 -6.607 18.973 1.00 80.94 79 LEU A N 1
ATOM 618 C CA . LEU A 1 79 ? 12.346 -7.127 18.234 1.00 80.94 79 LEU A CA 1
ATOM 619 C C . LEU A 1 79 ? 11.715 -8.347 18.922 1.00 80.94 79 LEU A C 1
ATOM 621 O O . LEU A 1 79 ? 10.499 -8.543 18.856 1.00 80.94 79 LEU A O 1
ATOM 625 N N . VAL A 1 80 ? 12.519 -9.189 19.576 1.00 85.00 80 VAL A N 1
ATOM 626 C CA . VAL A 1 80 ? 12.028 -10.345 20.336 1.00 85.00 80 VAL A CA 1
ATOM 627 C C . VAL A 1 80 ? 11.268 -9.891 21.580 1.00 85.00 80 VAL A C 1
ATOM 629 O O . VAL A 1 80 ? 10.224 -10.480 21.877 1.00 85.00 80 VAL A O 1
ATOM 632 N N . GLU A 1 81 ? 11.728 -8.846 22.270 1.00 88.19 81 GLU A N 1
ATOM 633 C CA . GLU A 1 81 ? 11.004 -8.244 23.396 1.00 88.19 81 GLU A CA 1
ATOM 634 C C . GLU A 1 81 ? 9.655 -7.658 22.945 1.00 88.19 81 GLU A C 1
ATOM 636 O O . GLU A 1 81 ? 8.615 -8.008 23.510 1.00 88.19 81 GLU A O 1
ATOM 641 N N . GLU A 1 82 ? 9.623 -6.892 21.849 1.00 86.88 82 GLU A N 1
ATOM 642 C CA . GLU A 1 82 ? 8.381 -6.309 21.316 1.00 86.88 82 GLU A CA 1
ATOM 643 C C . GLU A 1 82 ? 7.364 -7.391 20.887 1.00 86.88 82 GLU A C 1
ATOM 645 O O . GLU A 1 82 ? 6.160 -7.294 21.152 1.00 86.88 82 GLU A O 1
ATOM 650 N N . ILE A 1 83 ? 7.834 -8.488 20.280 1.00 89.06 83 ILE A N 1
ATOM 651 C CA . ILE A 1 83 ? 6.978 -9.629 19.915 1.00 89.06 83 ILE A CA 1
ATOM 652 C C . ILE A 1 83 ? 6.423 -10.336 21.163 1.00 89.06 83 ILE A C 1
ATOM 654 O O . ILE A 1 83 ? 5.272 -10.791 21.147 1.00 89.06 83 ILE A O 1
ATOM 658 N N . GLN A 1 84 ? 7.200 -10.440 22.246 1.00 90.38 84 GLN A N 1
ATOM 659 C CA . GLN A 1 84 ? 6.734 -11.021 23.511 1.00 90.38 84 GLN A CA 1
ATOM 660 C C . GLN A 1 84 ? 5.666 -10.152 24.188 1.00 90.38 84 GLN A C 1
ATOM 662 O O . GLN A 1 84 ? 4.668 -10.685 24.690 1.00 90.38 84 GLN A O 1
ATOM 667 N N . GLU A 1 85 ? 5.817 -8.830 24.151 1.00 91.44 85 GLU A N 1
ATOM 668 C CA . GLU A 1 85 ? 4.801 -7.894 24.640 1.00 91.44 85 GLU A CA 1
ATOM 669 C C . GLU A 1 85 ? 3.508 -8.002 23.824 1.00 91.44 85 GLU A C 1
ATOM 671 O O . GLU A 1 85 ? 2.419 -8.159 24.383 1.00 91.44 85 GLU A O 1
ATOM 676 N N . MET A 1 86 ? 3.622 -8.027 22.492 1.00 86.31 86 MET A N 1
ATOM 677 C CA . MET A 1 86 ? 2.472 -8.176 21.602 1.00 86.31 86 MET A CA 1
ATOM 678 C C . MET A 1 86 ? 1.747 -9.512 21.821 1.00 86.31 86 MET A C 1
ATOM 680 O O . MET A 1 86 ? 0.515 -9.562 21.784 1.00 86.31 86 MET A O 1
ATOM 684 N N . LYS A 1 87 ? 2.486 -10.595 22.093 1.00 88.56 87 LYS A N 1
ATOM 685 C CA . LYS A 1 87 ? 1.905 -11.895 22.452 1.00 88.56 87 LYS A CA 1
ATOM 686 C C . LYS A 1 87 ? 1.105 -11.811 23.752 1.00 88.56 87 LYS A C 1
ATOM 688 O O . LYS A 1 87 ? -0.016 -12.310 23.788 1.00 88.56 87 LYS A O 1
ATOM 693 N N . SER A 1 88 ? 1.653 -11.163 24.777 1.00 91.31 88 SER A N 1
ATOM 694 C CA . SER A 1 88 ? 0.992 -11.005 26.081 1.00 91.31 88 SER A CA 1
ATOM 695 C C . SER A 1 88 ? -0.303 -10.198 25.955 1.00 91.31 88 SER A C 1
ATOM 697 O O . SER A 1 88 ? -1.339 -10.589 26.491 1.00 91.31 88 SER A O 1
ATOM 699 N N . LEU A 1 89 ? -0.280 -9.127 25.156 1.00 89.00 89 LEU A N 1
ATOM 700 C CA . LEU A 1 89 ? -1.462 -8.315 24.875 1.00 89.00 89 LEU A CA 1
ATOM 701 C C . LEU A 1 89 ? -2.512 -9.076 24.051 1.00 89.00 89 LEU A C 1
ATOM 703 O O . LEU A 1 89 ? -3.706 -8.972 24.327 1.00 89.00 89 LEU A O 1
ATOM 707 N N . MET A 1 90 ? -2.094 -9.866 23.056 1.00 77.44 90 MET A N 1
ATOM 708 C CA . MET A 1 90 ? -3.017 -10.726 22.307 1.00 77.44 90 MET A CA 1
ATOM 709 C C . MET A 1 90 ? -3.633 -11.815 23.187 1.00 77.44 90 MET A C 1
ATOM 711 O O . MET A 1 90 ? -4.811 -12.113 23.020 1.00 77.44 90 MET A O 1
ATOM 715 N N . GLU A 1 91 ? -2.875 -12.396 24.115 1.00 86.00 91 GLU A N 1
ATOM 716 C CA . GLU A 1 91 ? -3.370 -13.400 25.061 1.00 86.00 91 GLU A CA 1
ATOM 717 C C . GLU A 1 91 ? -4.400 -12.794 26.023 1.00 86.00 91 GLU A C 1
ATOM 719 O O . GLU A 1 91 ? -5.481 -13.355 26.206 1.00 86.00 91 GLU A O 1
ATOM 724 N N . GLU A 1 92 ? -4.139 -11.596 26.552 1.00 83.69 92 GLU A N 1
ATOM 725 C CA . GLU A 1 92 ? -5.110 -10.848 27.354 1.00 83.69 92 GLU A CA 1
ATOM 726 C C . GLU A 1 92 ? -6.370 -10.501 26.547 1.00 83.69 92 GLU A C 1
ATOM 728 O O . GLU A 1 92 ? -7.490 -10.709 27.016 1.00 83.69 92 GLU A O 1
ATOM 733 N N . MET A 1 93 ? -6.209 -10.046 25.301 1.00 74.06 93 MET A N 1
ATOM 734 C CA . MET A 1 93 ? -7.328 -9.725 24.416 1.00 74.06 93 MET A CA 1
ATOM 735 C C . MET A 1 93 ? -8.138 -10.974 24.044 1.00 74.06 93 MET A C 1
ATOM 737 O O . MET A 1 93 ? -9.364 -10.908 24.003 1.00 74.06 93 MET A O 1
ATOM 741 N N . MET A 1 94 ? -7.493 -12.120 23.806 1.00 69.75 94 MET A N 1
ATOM 742 C CA . MET A 1 94 ? -8.177 -13.391 23.554 1.00 69.75 94 MET A CA 1
ATOM 743 C C . MET A 1 94 ? -8.956 -13.849 24.780 1.00 69.75 94 MET A C 1
ATOM 745 O O . MET A 1 94 ? -10.135 -14.160 24.639 1.00 69.75 94 MET A O 1
ATOM 749 N N . ASN A 1 95 ? -8.353 -13.791 25.969 1.00 74.44 95 ASN A N 1
ATOM 750 C CA . ASN A 1 95 ? -9.038 -14.099 27.221 1.00 74.44 95 ASN A CA 1
ATOM 751 C C . ASN A 1 95 ? -10.242 -13.169 27.427 1.00 74.44 95 ASN A C 1
ATOM 753 O O . ASN A 1 95 ? -11.338 -13.630 27.737 1.00 74.44 95 ASN A O 1
ATOM 757 N N . GLN A 1 96 ? -10.093 -11.866 27.181 1.00 68.25 96 GLN A N 1
ATOM 758 C CA . GLN A 1 96 ? -11.191 -10.904 27.283 1.00 68.25 96 GLN A CA 1
ATOM 759 C C . GLN A 1 96 ? -12.298 -11.157 26.244 1.00 68.25 96 GLN A C 1
ATOM 761 O O . GLN A 1 96 ? -13.479 -11.024 26.564 1.00 68.25 96 GLN A O 1
ATOM 766 N N . ILE A 1 97 ? -11.943 -11.536 25.013 1.00 64.94 97 ILE A N 1
ATOM 767 C CA . ILE A 1 97 ? -12.900 -11.892 23.956 1.00 64.94 97 ILE A CA 1
ATOM 768 C C . ILE A 1 97 ? -13.610 -13.207 24.282 1.00 64.94 97 ILE A C 1
ATOM 770 O O . ILE A 1 97 ? -14.797 -13.335 23.997 1.00 64.94 97 ILE A O 1
ATOM 774 N N . GLU A 1 98 ? -12.932 -14.174 24.891 1.00 58.50 98 GLU A N 1
ATOM 775 C CA . GLU A 1 98 ? -13.534 -15.428 25.344 1.00 58.50 98 GLU A CA 1
ATOM 776 C C . GLU A 1 98 ? -14.583 -15.158 26.434 1.00 58.50 98 GLU A C 1
ATOM 778 O O . GLU A 1 98 ? -15.729 -15.588 26.306 1.00 58.50 98 GLU A O 1
ATOM 783 N N . HIS A 1 99 ? -14.267 -14.273 27.386 1.00 57.19 99 HIS A N 1
ATOM 784 C CA . HIS A 1 99 ? -15.217 -13.772 28.391 1.00 57.19 99 HIS A CA 1
ATOM 785 C C . HIS A 1 99 ? -16.357 -12.911 27.803 1.00 57.19 99 HIS A C 1
ATOM 787 O O . HIS A 1 99 ? -17.351 -12.656 28.484 1.00 57.19 99 HIS A O 1
ATOM 793 N N . GLN A 1 100 ? -16.231 -12.428 26.562 1.00 53.31 100 GLN A N 1
ATOM 794 C CA . GLN A 1 100 ? -17.301 -11.728 25.835 1.00 53.31 100 GLN A CA 1
ATOM 795 C C . GLN A 1 100 ? -18.115 -12.653 24.920 1.00 53.31 100 GLN A C 1
ATOM 797 O O . GLN A 1 100 ? -19.271 -12.342 24.623 1.00 53.31 100 GLN A O 1
ATOM 802 N N . ARG A 1 101 ? -17.529 -13.759 24.445 1.00 52.53 101 ARG A N 1
ATOM 803 C CA . ARG A 1 101 ? -18.188 -14.738 23.569 1.00 52.53 101 ARG A CA 1
ATOM 804 C C . ARG A 1 101 ? -19.186 -15.596 24.335 1.00 52.53 101 ARG A C 1
ATOM 806 O O . ARG A 1 101 ? -20.269 -15.848 23.809 1.00 52.53 101 ARG A O 1
ATOM 813 N N . ASP A 1 102 ? -18.887 -15.921 25.588 1.00 50.91 102 ASP A N 1
ATOM 814 C CA . ASP A 1 102 ? -19.895 -16.363 26.545 1.00 50.91 102 ASP A CA 1
ATOM 815 C C . ASP A 1 102 ? -20.617 -15.116 27.054 1.00 50.91 102 ASP A C 1
ATOM 817 O O . ASP A 1 102 ? -20.127 -14.441 27.949 1.00 50.91 102 ASP A O 1
ATOM 821 N N . GLY A 1 103 ? -21.741 -14.741 26.433 1.00 51.41 103 GLY A N 1
ATOM 822 C CA . GLY A 1 103 ? -22.488 -13.488 26.655 1.00 51.41 103 GLY A CA 1
ATOM 823 C C . GLY A 1 103 ? -23.076 -13.271 28.063 1.00 51.41 103 GLY A C 1
ATOM 824 O O . GLY A 1 103 ? -24.251 -12.938 28.209 1.00 51.41 103 GLY A O 1
ATOM 825 N N . LYS A 1 104 ? -22.279 -13.458 29.111 1.00 57.38 104 LYS A N 1
ATOM 826 C CA . LYS A 1 104 ? -22.637 -13.500 30.525 1.00 57.38 104 LYS A CA 1
ATOM 827 C C . LYS A 1 104 ? -21.523 -12.851 31.353 1.00 57.38 104 LYS A C 1
ATOM 829 O O . LYS A 1 104 ? -20.958 -13.445 32.267 1.00 57.38 104 LYS A O 1
ATOM 834 N N . ASN A 1 105 ? -21.218 -11.587 31.048 1.00 58.31 105 ASN A N 1
ATOM 835 C CA . ASN A 1 105 ? -20.320 -10.774 31.866 1.00 58.31 105 ASN A CA 1
ATOM 836 C C . ASN A 1 105 ? -21.041 -10.353 33.159 1.00 58.31 105 ASN A C 1
ATOM 838 O O . ASN A 1 105 ? -21.635 -9.278 33.258 1.00 58.31 105 ASN A O 1
ATOM 842 N N . TYR A 1 106 ? -21.081 -11.265 34.125 1.00 67.69 106 TYR A N 1
ATOM 843 C CA . TYR A 1 106 ? -21.769 -11.064 35.388 1.00 67.69 106 TYR A CA 1
ATOM 844 C C . TYR A 1 106 ? -20.878 -10.335 36.411 1.00 67.69 106 TYR A C 1
ATOM 846 O O . TYR A 1 106 ? -19.681 -10.620 36.482 1.00 67.69 106 TYR A O 1
ATOM 854 N N . PRO A 1 107 ? -21.435 -9.438 37.252 1.00 76.94 107 PRO A N 1
ATOM 855 C CA . PRO A 1 107 ? -20.708 -8.821 38.364 1.00 76.94 107 PRO A CA 1
ATOM 856 C C . PRO A 1 107 ? -20.050 -9.861 39.285 1.00 76.94 107 PRO A C 1
ATOM 858 O O . PRO A 1 107 ? -20.562 -10.971 39.432 1.00 76.94 107 PRO A O 1
ATOM 861 N N . ALA A 1 108 ? -18.962 -9.498 39.972 1.00 68.19 108 ALA A N 1
ATOM 862 C CA . ALA A 1 108 ? -18.173 -10.421 40.804 1.00 68.19 108 ALA A CA 1
ATOM 863 C C . ALA A 1 108 ? -19.004 -11.209 41.843 1.00 68.19 108 ALA A C 1
ATOM 865 O O . ALA A 1 108 ? -18.711 -12.368 42.140 1.00 68.19 108 ALA A O 1
ATOM 866 N N . GLN A 1 109 ? -20.079 -10.613 42.377 1.00 70.38 109 GLN A N 1
ATOM 867 C CA . GLN A 1 109 ? -20.990 -11.297 43.304 1.00 70.38 109 GLN A CA 1
ATOM 868 C C . GLN A 1 109 ? -21.751 -12.447 42.630 1.00 70.38 109 GLN A C 1
ATOM 870 O O . GLN A 1 109 ? -21.998 -13.477 43.251 1.00 70.38 109 GLN A O 1
ATOM 875 N N . VAL A 1 110 ? -22.109 -12.278 41.360 1.00 75.75 110 VAL A N 1
ATOM 876 C CA . VAL A 1 110 ? -22.890 -13.233 40.571 1.00 75.75 110 VAL A CA 1
ATOM 877 C C . VAL A 1 110 ? -22.001 -14.356 40.035 1.00 75.75 110 VAL A C 1
ATOM 879 O O . VAL A 1 110 ? -22.437 -15.500 40.027 1.00 75.75 110 VAL A O 1
ATOM 882 N N . GLN A 1 111 ? -20.735 -14.082 39.702 1.00 75.62 111 GLN A N 1
ATOM 883 C CA . GLN A 1 111 ? -19.759 -15.120 39.328 1.00 75.62 111 GLN A CA 1
ATOM 884 C C . GLN A 1 111 ? -19.554 -16.143 40.452 1.00 75.62 111 GLN A C 1
ATOM 886 O O . GLN A 1 111 ? -19.571 -17.350 40.221 1.00 75.62 111 GLN A O 1
ATOM 891 N N . LYS A 1 112 ? -19.446 -15.666 41.699 1.00 76.69 112 LYS A N 1
ATOM 892 C CA . LYS A 1 112 ? -19.331 -16.536 42.876 1.00 76.69 112 LYS A CA 1
ATOM 893 C C . LYS A 1 112 ? -20.550 -17.446 43.044 1.00 76.69 112 LYS A C 1
ATOM 895 O O . LYS A 1 112 ? -20.404 -18.600 43.435 1.00 76.69 112 LYS A O 1
ATOM 900 N N . ILE A 1 113 ? -21.743 -16.925 42.764 1.00 81.31 113 ILE A N 1
ATOM 901 C CA . ILE A 1 113 ? -22.989 -17.697 42.825 1.00 81.31 113 ILE A CA 1
ATOM 902 C C . ILE A 1 113 ? -23.044 -18.701 41.670 1.00 81.31 113 ILE A C 1
ATOM 904 O O . ILE A 1 113 ? -23.392 -19.853 41.898 1.00 81.31 113 ILE A O 1
ATOM 908 N N . LEU A 1 114 ? -22.648 -18.302 40.460 1.00 79.94 114 LEU A N 1
ATOM 909 C CA . LEU A 1 114 ? -22.603 -19.181 39.292 1.00 79.94 114 LEU A CA 1
ATOM 910 C C . LEU A 1 114 ? -21.679 -20.382 39.525 1.00 79.94 114 LEU A C 1
ATOM 912 O O . LEU A 1 114 ? -22.091 -21.511 39.281 1.00 79.94 114 LEU A O 1
ATOM 916 N N . GLN A 1 115 ? -20.492 -20.163 40.098 1.00 77.69 115 GLN A N 1
ATOM 917 C CA . GLN A 1 115 ? -19.578 -21.248 40.465 1.00 77.69 115 GLN A CA 1
ATOM 918 C C . GLN A 1 115 ? -20.243 -22.253 41.419 1.00 77.69 115 GLN A C 1
ATOM 920 O O . GLN A 1 115 ? -20.176 -23.457 41.206 1.00 77.69 115 GLN A O 1
ATOM 925 N N . GLN A 1 116 ? -20.973 -21.765 42.427 1.00 82.31 116 GLN A N 1
ATOM 926 C CA . GLN A 1 116 ? -21.701 -22.619 43.374 1.00 82.31 116 GLN A CA 1
ATOM 927 C C . GLN A 1 116 ? -22.879 -23.390 42.760 1.00 82.31 116 GLN A C 1
ATOM 929 O O . GLN A 1 116 ? -23.368 -24.336 43.385 1.00 82.31 116 GLN A O 1
ATOM 934 N N . LEU A 1 117 ? -23.397 -22.944 41.615 1.00 83.00 117 LEU A N 1
ATOM 935 C CA . LEU A 1 117 ? -24.463 -23.620 40.875 1.00 83.00 117 LEU A CA 1
ATOM 936 C C . LEU A 1 117 ? -23.883 -24.675 39.926 1.00 83.00 117 LEU A C 1
ATOM 938 O O . LEU A 1 117 ? -24.428 -25.775 39.859 1.00 83.00 117 LEU A O 1
ATOM 942 N N . LEU A 1 118 ? -22.752 -24.373 39.278 1.00 77.50 118 LEU A N 1
ATOM 943 C CA . LEU A 1 118 ? -21.993 -25.329 38.464 1.00 77.50 118 LEU A CA 1
ATOM 944 C C . LEU A 1 118 ? -21.476 -26.500 39.306 1.00 77.50 118 LEU A C 1
ATOM 946 O O . LEU A 1 118 ? -21.664 -27.649 38.924 1.00 77.50 118 LEU A O 1
ATOM 950 N N . ASP A 1 119 ? -20.933 -26.225 40.497 1.00 82.56 119 ASP A N 1
ATOM 951 C CA . ASP A 1 119 ? -20.473 -27.256 41.445 1.00 82.56 119 ASP A CA 1
ATOM 952 C C . ASP A 1 119 ? -21.609 -28.189 41.914 1.00 82.56 119 ASP A C 1
ATOM 954 O O . ASP A 1 119 ? -21.362 -29.249 42.489 1.00 82.56 119 ASP A O 1
ATOM 958 N N . ARG A 1 120 ? -22.868 -27.781 41.714 1.00 85.31 120 ARG A N 1
ATOM 959 C CA . ARG A 1 120 ? -24.068 -28.557 42.045 1.00 85.31 120 ARG A CA 1
ATOM 960 C C . ARG A 1 120 ? -24.746 -29.178 40.821 1.00 85.31 120 ARG A C 1
ATOM 962 O O . ARG A 1 120 ? -25.867 -29.657 40.964 1.00 85.31 120 ARG A O 1
ATOM 969 N N . GLU A 1 121 ? -24.086 -29.161 39.661 1.00 76.94 121 GLU A N 1
ATOM 970 C CA . GLU A 1 121 ? -24.561 -29.748 38.398 1.00 76.94 121 GLU A CA 1
ATOM 971 C C . GLU A 1 121 ? -25.981 -29.295 38.007 1.00 76.94 121 GLU A C 1
ATOM 973 O O . GLU A 1 121 ? -26.795 -30.067 37.503 1.00 76.94 121 GLU A O 1
ATOM 978 N N . VAL A 1 122 ? -26.317 -28.026 38.259 1.00 74.25 122 VAL A N 1
ATOM 979 C CA . VAL A 1 122 ? -27.623 -27.484 37.867 1.00 74.25 122 VAL A CA 1
ATOM 980 C C . VAL A 1 122 ? -27.587 -27.121 36.382 1.00 74.25 122 VAL A C 1
ATOM 982 O O . VAL A 1 122 ? -26.954 -26.140 35.999 1.00 74.25 122 VAL A O 1
ATOM 985 N N . GLU A 1 123 ? -28.273 -27.903 35.549 1.00 67.81 123 GLU A N 1
ATOM 986 C CA . GLU A 1 123 ? -28.400 -27.627 34.114 1.00 67.81 123 GLU A CA 1
ATOM 987 C C . GLU A 1 123 ? -29.255 -26.376 33.841 1.00 67.81 123 GLU A C 1
ATOM 989 O O . GLU A 1 123 ? -30.289 -26.144 34.480 1.00 67.81 123 GLU A O 1
ATOM 994 N N . GLU A 1 124 ? -28.827 -25.566 32.866 1.00 58.72 124 GLU A N 1
ATOM 995 C CA . GLU A 1 124 ? -29.636 -24.463 32.343 1.00 58.72 124 GLU A CA 1
ATOM 996 C C . GLU A 1 124 ? -30.818 -25.025 31.541 1.00 58.72 124 GLU A C 1
ATOM 998 O O . GLU A 1 124 ? -30.661 -25.939 30.733 1.00 58.72 124 GLU A O 1
ATOM 1003 N N . LYS A 1 125 ? -32.014 -24.495 31.804 1.00 48.56 125 LYS A N 1
ATOM 1004 C CA . LYS A 1 125 ? -33.271 -24.942 31.195 1.00 48.56 125 LYS A CA 1
ATOM 1005 C C . LYS A 1 125 ? -33.518 -24.329 29.824 1.00 48.56 125 LYS A C 1
ATOM 1007 O O . LYS A 1 125 ? -33.209 -23.127 29.664 1.00 48.56 125 LYS A O 1
#